Protein AF-A0A7Y6PIS0-F1 (afdb_monomer_lite)

Foldseek 3Di:
DLVVVVVVCVVCVVVVVPPPAPPPHPCCCVVPVVVVVVVCVVCVVVVVVVLVVVCPPHDPVVSVVCVPPVVVVVVSVVCCVPVVVVVVCCVVVVDPPPVVD

InterPro domains:
  IPR000060 BCCT transporter family [PF02028] (4-98)
  IPR000060 BCCT transporter family [PTHR30047] (4-94)

Secondary structure (DSSP, 8-state):
-HHHHHHHHHHHHHHHHT-SSSSS-HHHIIIIIIHHHHHHHHHHHHHHHHHHHHTTT--HHHHHHHHHHHHHHHHHHHHHHHHHHHHHHHHTTS--SSTT-

Sequence (101 aa):
MMNTGIGYWGDHFLSWGLDPGNVGGEALVTWWTMFDWACWIAYAPLMAIFFAMISYGRTIRQFMIVNWIMPSTFGLIWFSVWSGTALNWQDIGKADLIGAI

Structure (mmCIF, N/CA/C/O backbone):
data_AF-A0A7Y6PIS0-F1
#
_entry.id   AF-A0A7Y6PIS0-F1
#
loop_
_atom_site.group_PDB
_atom_site.id
_atom_site.type_symbol
_atom_site.label_atom_id
_atom_site.label_alt_id
_atom_site.label_comp_id
_atom_site.label_asym_id
_atom_site.label_entity_id
_atom_site.label_seq_id
_atom_site.pdbx_PDB_ins_code
_atom_site.Cartn_x
_atom_site.Cartn_y
_atom_site.Cartn_z
_atom_site.occupancy
_atom_site.B_iso_or_equiv
_atom_site.auth_seq_id
_atom_site.auth_comp_id
_atom_site.auth_asym_id
_atom_site.auth_atom_id
_atom_site.pdbx_PDB_model_num
ATOM 1 N N . MET A 1 1 ? 0.260 -12.774 -14.393 1.00 66.56 1 MET A N 1
ATOM 2 C CA . MET A 1 1 ? 1.055 -11.680 -13.794 1.00 66.56 1 MET A CA 1
ATOM 3 C C . MET A 1 1 ? 0.768 -11.486 -12.303 1.00 66.56 1 MET A C 1
ATOM 5 O O . MET A 1 1 ? 1.722 -11.388 -11.548 1.00 66.56 1 MET A O 1
ATOM 9 N N . MET A 1 2 ? -0.491 -11.514 -11.832 1.00 74.56 2 MET A N 1
ATOM 10 C CA . MET A 1 2 ? -0.780 -11.349 -10.391 1.00 74.56 2 MET A CA 1
ATOM 11 C C . MET A 1 2 ? -0.255 -12.497 -9.505 1.00 74.56 2 MET A C 1
ATOM 13 O O . MET A 1 2 ? 0.345 -12.241 -8.469 1.00 74.56 2 MET A O 1
ATOM 17 N N . ASN A 1 3 ? -0.409 -13.757 -9.933 1.00 79.81 3 ASN A N 1
ATOM 18 C CA . ASN A 1 3 ? 0.062 -14.924 -9.168 1.00 79.81 3 ASN A CA 1
ATOM 19 C C . ASN A 1 3 ? 1.588 -14.906 -8.941 1.00 79.81 3 ASN A C 1
ATOM 21 O O . ASN A 1 3 ? 2.070 -15.109 -7.832 1.00 79.81 3 ASN A O 1
ATOM 25 N N . THR A 1 4 ? 2.350 -14.583 -9.988 1.00 85.06 4 THR A N 1
ATOM 26 C CA . THR A 1 4 ? 3.811 -14.446 -9.911 1.00 85.06 4 THR A CA 1
ATOM 27 C C . THR A 1 4 ? 4.231 -13.251 -9.056 1.00 85.06 4 THR A C 1
ATOM 29 O O . THR A 1 4 ? 5.192 -13.360 -8.304 1.00 85.06 4 THR A O 1
ATOM 32 N N . GLY A 1 5 ? 3.494 -12.134 -9.121 1.00 85.62 5 GLY A N 1
ATOM 33 C CA . GLY A 1 5 ? 3.770 -10.946 -8.307 1.00 85.62 5 GLY A CA 1
ATOM 34 C C . GLY A 1 5 ? 3.575 -11.182 -6.807 1.00 85.62 5 GLY A C 1
ATOM 35 O O . GLY A 1 5 ? 4.422 -10.783 -6.015 1.00 85.62 5 GLY A O 1
ATOM 36 N N . ILE A 1 6 ? 2.508 -11.885 -6.414 1.00 87.62 6 ILE A N 1
ATOM 37 C CA . ILE A 1 6 ? 2.249 -12.217 -5.002 1.00 87.62 6 ILE A CA 1
ATOM 38 C C . ILE A 1 6 ? 3.322 -13.167 -4.456 1.00 87.62 6 ILE A C 1
ATOM 40 O O . ILE A 1 6 ? 3.813 -12.953 -3.349 1.00 87.62 6 ILE A O 1
ATOM 44 N N . GLY A 1 7 ? 3.714 -14.185 -5.232 1.00 89.38 7 GLY A N 1
ATOM 45 C CA . GLY A 1 7 ? 4.793 -15.098 -4.843 1.00 89.38 7 GLY A CA 1
ATOM 46 C C . GLY A 1 7 ? 6.132 -14.380 -4.662 1.00 89.38 7 GLY A C 1
ATOM 47 O O . GLY A 1 7 ? 6.811 -14.593 -3.663 1.00 89.38 7 GLY A O 1
ATOM 48 N N . TYR A 1 8 ? 6.469 -13.475 -5.583 1.00 90.56 8 TYR A N 1
ATOM 49 C CA . TYR A 1 8 ? 7.696 -12.680 -5.514 1.00 90.56 8 TYR A CA 1
ATOM 50 C C . TYR A 1 8 ? 7.720 -11.732 -4.305 1.00 90.56 8 TYR A C 1
ATOM 52 O O . TYR A 1 8 ? 8.709 -11.687 -3.574 1.00 90.56 8 TYR A O 1
ATOM 60 N N . TRP A 1 9 ? 6.609 -11.030 -4.054 1.00 89.56 9 TRP A N 1
ATOM 61 C CA . TRP A 1 9 ? 6.461 -10.157 -2.888 1.00 89.56 9 TRP A CA 1
ATOM 62 C C . TRP A 1 9 ? 6.596 -10.924 -1.568 1.00 89.56 9 TRP A C 1
ATOM 64 O O . TRP A 1 9 ? 7.270 -10.448 -0.659 1.00 89.56 9 TRP A O 1
ATOM 74 N N . GLY A 1 10 ? 5.986 -12.110 -1.464 1.00 91.38 10 GLY A N 1
ATOM 75 C CA . GLY A 1 10 ? 6.042 -12.923 -0.248 1.00 91.38 10 GLY A CA 1
ATOM 76 C C . GLY A 1 10 ? 7.460 -13.375 0.102 1.00 91.38 10 GLY A C 1
ATOM 77 O O . GLY A 1 10 ? 7.841 -13.334 1.269 1.00 91.38 10 GLY A O 1
ATOM 78 N N . ASP A 1 11 ? 8.249 -13.747 -0.906 1.00 92.94 11 ASP A N 1
ATOM 79 C CA . ASP A 1 11 ? 9.64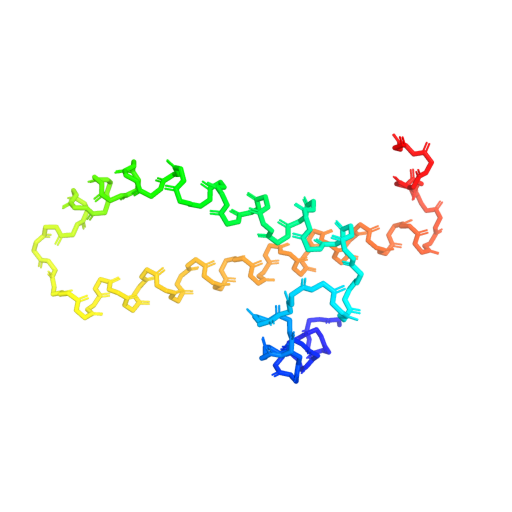7 -14.158 -0.740 1.00 92.94 11 ASP A CA 1
ATOM 80 C C . ASP A 1 11 ? 10.549 -12.989 -0.292 1.00 92.94 11 ASP A C 1
ATOM 82 O O . ASP A 1 11 ? 11.393 -13.141 0.589 1.00 92.94 11 ASP A O 1
ATOM 86 N N . HIS A 1 12 ? 10.309 -11.785 -0.824 1.00 90.94 12 HIS A N 1
ATOM 87 C CA . HIS A 1 12 ? 11.140 -10.598 -0.572 1.00 90.94 12 HIS A CA 1
ATOM 88 C C . HIS A 1 12 ? 10.598 -9.678 0.533 1.00 90.94 12 HIS A C 1
ATOM 90 O O . HIS A 1 12 ? 11.167 -8.613 0.793 1.00 90.94 12 HIS A O 1
ATOM 96 N N . PHE A 1 13 ? 9.510 -10.065 1.205 1.00 90.44 13 PHE A N 1
ATOM 97 C CA . PHE A 1 13 ? 8.799 -9.204 2.153 1.00 90.44 13 PHE A CA 1
ATOM 98 C C . PHE A 1 13 ? 9.717 -8.659 3.253 1.00 90.44 13 PHE A C 1
ATOM 100 O O . PHE A 1 13 ? 9.736 -7.458 3.517 1.00 90.44 13 PHE A O 1
ATOM 107 N N . LEU A 1 14 ? 10.512 -9.534 3.875 1.00 88.88 14 LEU A N 1
ATOM 108 C CA . LEU A 1 14 ? 11.424 -9.133 4.948 1.00 88.88 14 LEU A CA 1
ATOM 109 C C . LEU A 1 14 ? 12.645 -8.383 4.419 1.00 88.88 14 LEU A C 1
ATOM 111 O O . LEU A 1 14 ? 13.068 -7.411 5.040 1.00 88.88 14 LEU A O 1
ATOM 115 N N . SER A 1 15 ? 13.193 -8.807 3.278 1.00 88.00 15 SER A N 1
ATOM 116 C CA . SER A 1 15 ? 14.372 -8.160 2.701 1.00 88.00 15 SER A CA 1
ATOM 117 C C . SER A 1 15 ? 14.088 -6.725 2.278 1.00 88.00 15 SER A C 1
ATOM 119 O O . SER A 1 15 ? 14.933 -5.869 2.490 1.00 88.00 15 SER A O 1
ATOM 121 N N . TRP A 1 16 ? 12.905 -6.447 1.722 1.00 87.00 16 TRP A N 1
ATOM 122 C CA . TRP A 1 16 ? 12.505 -5.089 1.349 1.00 87.00 16 TRP A CA 1
ATOM 123 C C . TRP A 1 16 ? 11.933 -4.296 2.521 1.00 87.00 16 TRP A C 1
ATOM 125 O O . TRP A 1 16 ? 12.151 -3.092 2.606 1.00 87.00 16 TRP A O 1
ATOM 135 N N . GLY A 1 17 ? 11.228 -4.957 3.443 1.00 86.75 17 GLY A N 1
ATOM 136 C CA . GLY A 1 17 ? 10.659 -4.300 4.618 1.00 86.75 17 GLY A CA 1
ATOM 137 C C . GLY A 1 17 ? 11.713 -3.745 5.578 1.00 86.75 17 GLY A C 1
ATOM 138 O O . GLY A 1 17 ? 11.436 -2.784 6.291 1.00 86.75 17 GLY A O 1
ATOM 139 N N . LEU A 1 18 ? 12.912 -4.334 5.591 1.00 87.38 18 LEU A N 1
ATOM 140 C CA . LEU A 1 18 ? 14.026 -3.930 6.451 1.00 87.38 18 LEU A CA 1
ATOM 141 C C . LEU A 1 18 ? 15.239 -3.423 5.658 1.00 87.38 18 LEU A C 1
ATOM 143 O O . LEU A 1 18 ? 16.333 -3.384 6.216 1.00 87.38 18 LEU A O 1
ATOM 147 N N . ASP A 1 19 ? 15.078 -3.064 4.381 1.00 86.44 19 ASP A N 1
ATOM 148 C CA . ASP A 1 19 ? 16.198 -2.616 3.548 1.00 86.44 19 ASP A CA 1
ATOM 149 C C . ASP A 1 19 ? 16.710 -1.233 4.000 1.00 86.44 19 ASP A C 1
ATOM 151 O O . ASP A 1 19 ? 15.974 -0.248 3.886 1.00 86.44 19 ASP A O 1
ATOM 155 N N . PRO A 1 20 ? 17.966 -1.104 4.473 1.00 81.94 20 PRO A N 1
ATOM 156 C CA . PRO A 1 20 ? 18.552 0.199 4.770 1.00 81.94 20 PRO A CA 1
ATOM 157 C C . PRO A 1 20 ? 19.094 0.918 3.519 1.00 81.94 20 PRO A C 1
ATOM 159 O O . PRO A 1 20 ? 19.610 2.024 3.653 1.00 81.94 20 PRO A O 1
ATOM 162 N N . GLY A 1 21 ? 19.016 0.310 2.326 1.00 81.50 21 GLY A N 1
ATOM 163 C CA . GLY A 1 21 ? 19.558 0.852 1.068 1.00 81.50 21 GLY A CA 1
ATOM 164 C C . GLY A 1 21 ? 20.443 -0.120 0.280 1.00 81.50 21 GLY A C 1
ATOM 165 O O . GLY A 1 21 ? 21.053 0.277 -0.710 1.00 81.50 21 GLY A O 1
ATOM 166 N N . ASN A 1 22 ? 20.529 -1.384 0.699 1.00 79.69 22 ASN A N 1
ATOM 167 C CA . ASN A 1 22 ? 21.443 -2.385 0.152 1.00 79.69 22 ASN A CA 1
ATOM 168 C C . ASN A 1 22 ? 20.820 -3.243 -0.959 1.00 79.69 22 ASN A C 1
ATOM 170 O O .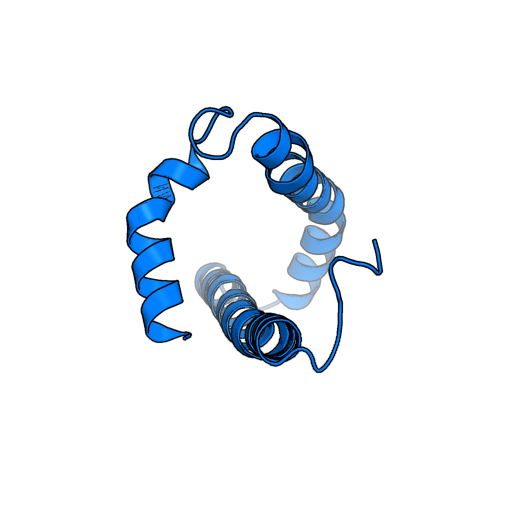 ASN A 1 22 ? 21.554 -3.718 -1.823 1.00 79.69 22 ASN A O 1
ATOM 174 N N . VAL A 1 23 ? 19.502 -3.478 -0.941 1.00 79.44 23 VAL A N 1
ATOM 175 C CA . VAL A 1 23 ? 18.842 -4.373 -1.912 1.00 79.44 23 VAL A CA 1
ATOM 176 C C . VAL A 1 23 ? 18.442 -3.605 -3.169 1.00 79.44 23 VAL A C 1
ATOM 178 O O . VAL A 1 23 ? 18.750 -4.034 -4.279 1.00 79.44 23 VAL A O 1
ATOM 181 N N . GLY A 1 24 ? 17.769 -2.464 -2.998 1.00 71.75 24 GLY A N 1
ATOM 182 C CA . GLY A 1 24 ? 17.298 -1.616 -4.102 1.00 71.75 24 GLY A CA 1
ATOM 183 C C . GLY A 1 24 ? 18.236 -0.466 -4.488 1.00 71.75 24 GLY A C 1
ATOM 184 O O . GLY A 1 24 ? 17.952 0.257 -5.443 1.00 71.75 24 GLY A O 1
ATOM 185 N N . GLY A 1 25 ? 19.333 -0.281 -3.747 1.00 85.06 25 GLY A N 1
ATOM 186 C CA . GLY A 1 25 ? 20.176 0.913 -3.804 1.00 85.06 25 GLY A CA 1
ATOM 187 C C . GLY A 1 25 ? 19.585 2.098 -3.029 1.00 85.06 25 GLY A C 1
ATOM 188 O O . GLY A 1 25 ? 18.382 2.161 -2.766 1.00 85.06 25 GLY A O 1
ATOM 189 N N . GLU A 1 26 ? 20.435 3.070 -2.684 1.00 84.44 26 GLU A N 1
ATOM 190 C CA . GLU A 1 26 ? 20.037 4.227 -1.864 1.00 84.44 26 GLU A CA 1
ATOM 191 C C . GLU A 1 26 ? 18.878 5.017 -2.485 1.00 84.44 26 GLU A C 1
ATOM 193 O O . GLU A 1 26 ? 17.923 5.364 -1.795 1.00 84.44 26 GLU A O 1
ATOM 198 N N . ALA A 1 27 ? 18.910 5.241 -3.803 1.00 85.75 27 ALA A N 1
ATOM 199 C CA . ALA A 1 27 ? 17.879 6.008 -4.497 1.00 85.75 27 ALA A CA 1
ATOM 200 C C . ALA A 1 27 ? 16.478 5.385 -4.359 1.00 85.75 27 ALA A C 1
ATOM 202 O O . ALA A 1 27 ? 15.502 6.116 -4.206 1.00 85.75 27 ALA A O 1
ATOM 203 N N . LEU A 1 28 ? 16.364 4.053 -4.380 1.00 86.25 28 LEU A N 1
ATOM 204 C CA . LEU A 1 28 ? 15.073 3.382 -4.234 1.00 86.25 28 LEU A CA 1
ATOM 205 C C . LEU A 1 28 ? 14.515 3.586 -2.822 1.00 86.25 28 LEU A C 1
ATOM 207 O O . LEU A 1 28 ? 13.349 3.945 -2.662 1.00 86.25 28 LEU A O 1
ATOM 211 N N . VAL A 1 29 ? 15.356 3.427 -1.800 1.00 87.94 29 VAL A N 1
ATOM 212 C CA . VAL A 1 29 ? 14.931 3.590 -0.404 1.00 87.94 29 VAL A CA 1
ATOM 213 C C . VAL A 1 29 ? 14.601 5.047 -0.084 1.00 87.94 29 VAL A C 1
ATOM 215 O O . VAL A 1 29 ? 13.595 5.303 0.576 1.00 87.94 29 VAL A O 1
ATOM 218 N N . THR A 1 30 ? 15.386 6.011 -0.570 1.00 87.44 30 THR A N 1
ATOM 219 C CA . THR A 1 30 ? 15.152 7.438 -0.302 1.00 87.44 30 THR A CA 1
ATOM 220 C C . THR A 1 30 ? 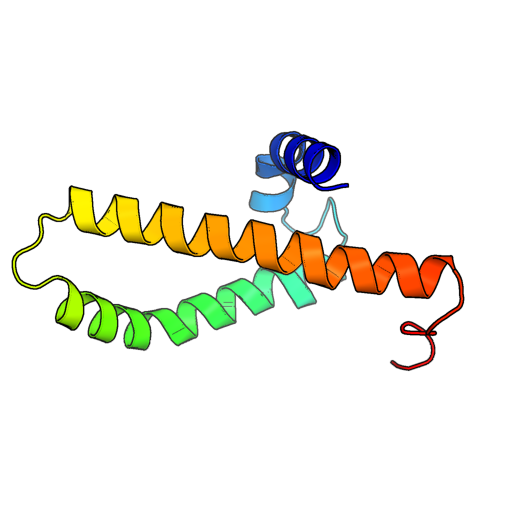13.924 7.980 -1.034 1.00 87.44 30 THR A C 1
ATOM 222 O O . THR A 1 30 ? 13.101 8.652 -0.412 1.00 87.44 30 THR A O 1
ATOM 225 N N . TRP A 1 31 ? 13.781 7.703 -2.335 1.00 88.94 31 TRP A N 1
ATOM 226 C CA . TRP A 1 31 ? 12.752 8.348 -3.162 1.00 88.94 31 TRP A CA 1
ATOM 227 C C . TRP A 1 31 ? 11.409 7.625 -3.179 1.00 88.94 31 TRP A C 1
ATOM 229 O O . TRP A 1 31 ? 10.404 8.261 -3.479 1.00 88.94 31 TRP A O 1
ATOM 239 N N . TRP A 1 32 ? 11.378 6.337 -2.835 1.00 89.94 32 TRP A N 1
ATOM 240 C CA . TRP A 1 32 ? 10.137 5.571 -2.748 1.00 89.94 32 TRP A CA 1
ATOM 241 C C . TRP A 1 32 ? 9.822 5.226 -1.300 1.00 89.94 32 TRP A C 1
ATOM 243 O O . TRP A 1 32 ? 8.951 5.846 -0.699 1.00 89.94 32 TRP A O 1
ATOM 253 N N . THR A 1 33 ? 10.578 4.308 -0.693 1.00 90.88 33 THR A N 1
ATOM 254 C CA .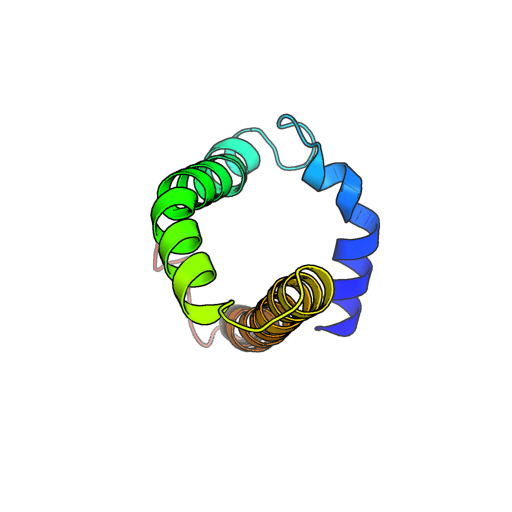 THR A 1 33 ? 10.222 3.735 0.614 1.00 90.88 33 THR A CA 1
ATOM 255 C C . THR A 1 33 ? 10.104 4.791 1.717 1.00 90.88 33 THR A C 1
ATOM 257 O O . THR A 1 33 ? 9.094 4.842 2.419 1.00 90.88 33 THR A O 1
ATOM 260 N N . MET A 1 34 ? 11.111 5.653 1.884 1.00 90.94 34 MET A N 1
ATOM 261 C CA . MET A 1 34 ? 11.093 6.709 2.903 1.00 90.94 34 MET A CA 1
ATOM 262 C C . MET A 1 34 ? 10.050 7.784 2.603 1.00 90.94 34 MET A C 1
ATOM 264 O O . MET A 1 34 ? 9.384 8.253 3.527 1.00 90.94 34 MET A O 1
ATOM 268 N N . PHE A 1 35 ? 9.897 8.163 1.332 1.00 92.75 35 PHE A N 1
ATOM 269 C CA . PHE A 1 35 ? 8.894 9.136 0.907 1.00 92.75 35 PHE A CA 1
ATOM 270 C C . PHE A 1 35 ? 7.476 8.644 1.218 1.00 92.75 35 PHE A C 1
ATOM 272 O O . PHE A 1 35 ? 6.716 9.350 1.883 1.00 92.75 35 PHE A O 1
ATOM 279 N N . ASP A 1 36 ? 7.156 7.407 0.838 1.00 92.75 36 ASP A N 1
ATOM 280 C CA . ASP A 1 36 ? 5.861 6.790 1.107 1.00 92.75 36 ASP A CA 1
ATOM 281 C C . ASP A 1 36 ? 5.587 6.752 2.614 1.00 92.75 36 ASP A C 1
ATOM 283 O O . ASP A 1 36 ? 4.538 7.212 3.064 1.00 92.75 36 ASP A O 1
ATOM 287 N N . TRP A 1 37 ? 6.544 6.287 3.427 1.00 93.62 37 TRP A N 1
ATOM 288 C CA . TRP A 1 37 ? 6.406 6.285 4.889 1.00 93.62 37 TRP A CA 1
ATOM 289 C C . TRP A 1 37 ? 6.184 7.681 5.475 1.00 93.62 37 TRP A C 1
ATOM 291 O O . TRP A 1 37 ? 5.326 7.843 6.348 1.00 93.62 37 TRP A O 1
ATOM 301 N N . ALA A 1 38 ? 6.911 8.691 4.993 1.00 95.00 38 ALA A N 1
ATOM 302 C CA . ALA A 1 38 ? 6.722 10.071 5.424 1.00 95.00 38 ALA A CA 1
ATOM 303 C C . ALA A 1 38 ? 5.303 10.567 5.098 1.00 95.00 38 ALA A C 1
ATOM 305 O O . ALA A 1 38 ? 4.643 11.153 5.961 1.00 95.00 38 ALA A O 1
ATOM 306 N N . CYS A 1 39 ? 4.795 10.267 3.898 1.00 95.38 39 CYS A N 1
ATOM 307 C CA . CYS A 1 39 ? 3.422 10.572 3.502 1.00 95.38 39 CYS A CA 1
ATOM 308 C C . CYS A 1 39 ? 2.388 9.852 4.381 1.00 95.38 39 CYS A C 1
ATOM 310 O O . CYS A 1 39 ? 1.440 10.487 4.850 1.00 95.38 39 CYS A O 1
ATOM 312 N N . TRP A 1 40 ? 2.574 8.558 4.665 1.00 93.44 40 TRP A N 1
ATOM 313 C CA . TRP A 1 40 ? 1.660 7.792 5.518 1.00 93.44 40 TRP A CA 1
ATOM 314 C C . TRP A 1 40 ? 1.604 8.339 6.946 1.00 93.44 40 TRP A C 1
ATOM 316 O O . TRP A 1 40 ? 0.515 8.481 7.505 1.00 93.44 40 TRP A O 1
ATOM 326 N N . ILE A 1 41 ? 2.753 8.701 7.524 1.00 95.31 41 ILE A N 1
ATOM 327 C CA . ILE A 1 41 ? 2.828 9.292 8.868 1.00 95.31 41 ILE A CA 1
ATOM 328 C C . ILE A 1 41 ? 2.173 10.676 8.887 1.00 95.31 41 ILE A C 1
ATOM 330 O O . ILE A 1 41 ? 1.405 10.971 9.802 1.00 95.31 41 ILE A O 1
ATOM 334 N N . ALA A 1 42 ? 2.414 11.505 7.867 1.00 95.94 42 ALA A N 1
ATOM 335 C CA . ALA A 1 42 ? 1.784 12.820 7.752 1.00 95.94 42 ALA A CA 1
ATOM 336 C C . ALA A 1 42 ? 0.252 12.724 7.637 1.00 95.94 42 ALA A C 1
ATOM 338 O O . ALA A 1 42 ? -0.468 13.567 8.171 1.00 95.94 42 ALA A O 1
ATOM 339 N N . TYR A 1 43 ? -0.254 11.682 6.975 1.00 94.25 43 TYR A N 1
ATOM 340 C CA . TYR A 1 43 ? -1.687 11.459 6.788 1.00 94.25 43 TYR A CA 1
ATOM 341 C C . TYR A 1 43 ? -2.368 10.757 7.976 1.00 94.25 43 TYR A C 1
ATOM 343 O O . TYR A 1 43 ? -3.592 10.836 8.134 1.00 94.25 43 TYR A O 1
ATOM 351 N N . ALA A 1 44 ? -1.592 10.105 8.848 1.00 94.06 44 ALA A N 1
ATOM 352 C CA . ALA A 1 44 ? -2.102 9.328 9.974 1.00 94.06 44 ALA A CA 1
ATOM 353 C C . ALA A 1 44 ? -3.045 10.109 10.917 1.00 94.06 44 ALA A C 1
ATOM 355 O O . ALA A 1 44 ? -4.085 9.547 11.270 1.00 94.06 44 ALA A O 1
ATOM 356 N N . PRO A 1 45 ? -2.790 11.380 11.301 1.00 94.44 45 PRO A N 1
ATOM 357 C CA . PRO A 1 45 ? -3.696 12.127 12.178 1.00 94.44 45 PRO A CA 1
ATOM 358 C C . PRO A 1 45 ? -5.080 12.346 11.557 1.00 94.44 45 PRO A C 1
ATOM 360 O O . PRO A 1 45 ? -6.098 12.200 12.233 1.00 94.44 45 PRO A O 1
ATOM 363 N N . LEU A 1 46 ? -5.132 12.648 10.256 1.00 94.69 46 LEU A N 1
ATOM 364 C CA . LEU A 1 46 ? -6.385 12.877 9.538 1.00 94.69 46 LEU 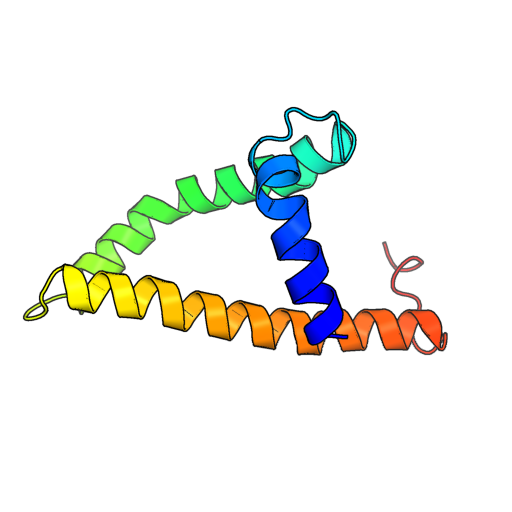A CA 1
ATOM 365 C C . LEU A 1 46 ? -7.191 11.576 9.423 1.00 94.69 46 LEU A C 1
ATOM 367 O O . LEU A 1 46 ? -8.394 11.556 9.696 1.00 94.69 46 LEU A O 1
ATOM 371 N N . MET A 1 47 ? -6.518 10.468 9.102 1.00 93.44 47 MET A N 1
ATOM 372 C CA . MET A 1 47 ? -7.143 9.144 9.070 1.00 93.44 47 MET A CA 1
ATOM 373 C C . MET A 1 47 ? -7.596 8.668 10.449 1.00 93.44 47 MET A C 1
ATOM 375 O O . MET A 1 47 ? -8.655 8.057 10.552 1.00 93.44 47 MET A O 1
ATOM 379 N N . ALA A 1 48 ? -6.855 8.976 11.514 1.00 91.50 48 ALA A N 1
ATOM 380 C CA . ALA A 1 48 ? -7.230 8.592 12.873 1.00 91.50 48 ALA A CA 1
ATOM 381 C C . ALA A 1 48 ? -8.578 9.204 13.285 1.00 91.50 48 ALA A C 1
ATOM 383 O O . ALA A 1 48 ? -9.427 8.502 13.835 1.00 91.50 48 ALA A O 1
ATOM 384 N N . ILE A 1 49 ? -8.811 10.481 12.956 1.00 94.69 49 ILE A N 1
ATOM 385 C CA . ILE A 1 49 ? -10.095 11.154 13.208 1.00 94.69 49 ILE A CA 1
ATOM 386 C C . ILE A 1 49 ? -11.208 10.495 12.386 1.00 94.69 49 ILE A C 1
ATOM 388 O O . ILE A 1 49 ? -12.263 10.161 12.925 1.00 94.69 49 ILE A O 1
ATOM 392 N N . PHE A 1 50 ? -10.971 10.254 11.093 1.00 91.19 50 PHE A N 1
ATOM 393 C CA . PHE A 1 50 ? -11.942 9.589 10.222 1.00 91.19 50 PHE A CA 1
ATOM 394 C C . PHE A 1 50 ? -12.332 8.198 10.741 1.00 91.19 50 PHE A C 1
ATOM 396 O O . PHE A 1 50 ? -13.516 7.877 10.861 1.00 91.19 50 PHE A O 1
ATOM 403 N N . PHE A 1 51 ? -11.341 7.396 11.125 1.00 90.12 51 PHE A N 1
ATOM 404 C CA . PHE A 1 51 ? -11.542 6.070 11.691 1.00 90.12 51 PHE A CA 1
ATOM 405 C C . PHE A 1 51 ? -12.277 6.096 13.027 1.00 90.12 51 PHE A C 1
ATOM 407 O O . PHE A 1 51 ? -13.157 5.258 13.233 1.00 90.12 51 PHE A O 1
ATOM 414 N N . ALA A 1 52 ? -12.002 7.070 13.897 1.00 90.44 52 ALA A N 1
ATOM 415 C CA . ALA A 1 52 ? -12.745 7.256 15.141 1.00 90.44 52 ALA A CA 1
ATOM 416 C C . ALA A 1 52 ? -14.237 7.547 14.889 1.00 90.44 52 ALA A C 1
ATOM 418 O O . ALA A 1 52 ? -15.094 7.024 15.598 1.00 90.44 52 ALA A O 1
ATOM 419 N N . MET A 1 53 ? -14.567 8.312 13.842 1.00 90.19 53 MET A N 1
ATOM 420 C CA . MET A 1 53 ? -15.961 8.619 13.496 1.00 90.19 53 MET A CA 1
ATOM 421 C C . MET A 1 53 ? -16.732 7.395 12.980 1.00 90.19 53 MET A C 1
ATOM 423 O O . MET A 1 53 ? -17.873 7.170 13.380 1.00 90.19 53 MET A O 1
ATOM 427 N N . ILE A 1 54 ? -16.125 6.571 12.119 1.00 89.19 54 ILE A N 1
ATOM 428 C CA . ILE A 1 54 ? -16.816 5.423 11.492 1.00 89.19 54 ILE A CA 1
ATOM 429 C C . ILE A 1 54 ? -16.814 4.140 12.343 1.00 89.19 54 ILE A C 1
ATOM 431 O O . ILE A 1 54 ? -17.416 3.130 11.955 1.00 89.19 54 ILE A O 1
ATOM 435 N N . SER A 1 55 ? -16.104 4.140 13.473 1.00 86.31 55 SER A N 1
ATOM 436 C CA . SER A 1 55 ? -15.961 2.979 14.363 1.00 86.31 55 SER A CA 1
ATOM 437 C C . SER A 1 55 ? -16.987 2.942 15.503 1.00 86.31 55 SER A C 1
ATOM 439 O O . SER A 1 55 ? -17.012 1.968 16.258 1.00 86.31 55 SER A O 1
ATOM 441 N N . TYR A 1 56 ? -17.885 3.932 15.596 1.00 85.81 56 TYR A N 1
ATOM 442 C CA . TYR A 1 56 ? -18.938 3.966 16.614 1.00 85.81 56 TYR A CA 1
ATOM 443 C C . TYR A 1 56 ? -19.801 2.691 16.583 1.00 85.81 56 TYR A C 1
ATOM 445 O O . TYR A 1 56 ? -20.326 2.297 15.541 1.00 85.81 56 TYR A O 1
ATOM 453 N N . GLY A 1 57 ? -19.928 2.022 17.733 1.00 86.94 57 GLY A N 1
ATOM 454 C CA . GLY A 1 57 ? -20.715 0.792 17.876 1.00 86.94 57 GLY A CA 1
ATOM 455 C C . GLY A 1 57 ? -20.059 -0.491 17.340 1.00 86.94 57 GLY A C 1
ATOM 456 O O . GLY A 1 57 ? -20.708 -1.535 17.346 1.00 86.94 57 GLY A O 1
ATOM 457 N N . ARG A 1 58 ? -18.790 -0.456 16.898 1.00 89.06 58 ARG A N 1
ATOM 458 C CA . ARG A 1 58 ? -18.039 -1.647 16.451 1.00 89.06 58 ARG A CA 1
ATOM 459 C C . ARG A 1 58 ? -16.976 -2.071 17.459 1.00 89.06 58 ARG A C 1
ATOM 461 O O . ARG A 1 58 ? -16.388 -1.255 18.160 1.00 89.06 58 ARG A O 1
ATOM 468 N N . THR A 1 59 ? -16.682 -3.371 17.498 1.00 91.50 59 THR A N 1
ATOM 469 C CA . THR A 1 59 ? -15.541 -3.879 18.274 1.00 91.50 59 THR A CA 1
ATOM 470 C C . THR A 1 59 ? -14.222 -3.543 17.577 1.00 91.50 59 THR A C 1
ATOM 472 O O . THR A 1 59 ? -14.140 -3.551 16.346 1.00 91.50 59 THR A O 1
ATOM 475 N N . ILE A 1 60 ? -13.161 -3.337 18.364 1.00 88.25 60 ILE A N 1
ATOM 476 C CA . ILE A 1 60 ? -11.808 -3.050 17.852 1.00 88.25 60 ILE A CA 1
ATOM 477 C C . ILE A 1 60 ? -11.363 -4.133 16.858 1.00 88.25 60 ILE A C 1
ATOM 479 O O . ILE A 1 60 ? -10.841 -3.830 15.790 1.00 88.25 60 ILE A O 1
ATOM 483 N N . ARG A 1 61 ? -11.632 -5.410 17.164 1.00 87.75 61 ARG A N 1
ATOM 484 C CA . ARG A 1 61 ? -11.240 -6.537 16.307 1.00 87.75 61 ARG A CA 1
ATOM 485 C C . ARG A 1 61 ? -11.914 -6.492 14.934 1.00 87.75 61 ARG A C 1
ATOM 487 O O . ARG A 1 61 ? -11.235 -6.659 13.928 1.00 87.75 61 ARG A O 1
ATOM 494 N N . GLN A 1 62 ? -13.229 -6.270 14.882 1.00 88.88 62 GLN A N 1
ATOM 495 C CA . GLN A 1 62 ? -13.957 -6.185 13.610 1.00 88.88 62 GLN A CA 1
ATOM 496 C C . GLN A 1 62 ? -13.486 -4.987 12.786 1.00 88.88 62 GLN A C 1
ATOM 498 O O . GLN A 1 62 ? -13.296 -5.110 11.579 1.00 88.88 62 GLN A O 1
ATOM 503 N N . PHE A 1 63 ? -13.258 -3.851 13.449 1.00 87.12 63 PHE A N 1
ATOM 504 C CA . PHE A 1 63 ? -12.748 -2.652 12.803 1.00 87.12 63 PHE A CA 1
ATOM 505 C C . PHE A 1 63 ? -11.370 -2.889 12.164 1.00 87.12 63 PHE A C 1
ATOM 507 O O . PHE A 1 63 ? -11.195 -2.613 10.980 1.00 87.12 63 PHE A O 1
ATOM 514 N N . MET A 1 64 ? -10.420 -3.476 12.902 1.00 88.62 64 MET A N 1
ATOM 515 C CA . MET A 1 64 ? -9.069 -3.738 12.387 1.00 88.62 64 MET A CA 1
ATOM 516 C C . MET A 1 64 ? -9.055 -4.725 11.217 1.00 88.62 64 MET A C 1
ATOM 518 O O . MET A 1 64 ? -8.362 -4.484 10.235 1.00 88.62 64 MET A O 1
ATOM 522 N N . ILE A 1 65 ? -9.838 -5.808 11.284 1.00 89.19 65 ILE A N 1
ATOM 523 C CA . ILE A 1 65 ? -9.890 -6.813 10.208 1.00 89.19 65 ILE A CA 1
ATOM 524 C C . ILE A 1 65 ? -10.402 -6.187 8.910 1.00 89.19 65 ILE A C 1
ATOM 526 O O . ILE A 1 65 ? -9.793 -6.367 7.857 1.00 89.19 65 ILE A O 1
ATOM 530 N N . VAL A 1 66 ? -11.496 -5.424 8.980 1.00 88.12 66 VAL A N 1
ATOM 531 C CA . VAL A 1 66 ? -12.051 -4.745 7.802 1.00 88.12 66 VAL A CA 1
ATOM 532 C C . VAL A 1 66 ? -11.057 -3.718 7.265 1.00 88.12 66 VAL A C 1
ATOM 534 O O . VAL A 1 66 ? -10.832 -3.669 6.058 1.00 88.12 66 VAL A O 1
ATOM 537 N N . ASN A 1 67 ? -10.426 -2.947 8.152 1.00 89.69 67 ASN A N 1
ATOM 538 C CA . ASN A 1 67 ? -9.483 -1.902 7.768 1.00 89.69 67 ASN A CA 1
ATOM 539 C C . ASN A 1 67 ? -8.158 -2.436 7.204 1.00 89.69 67 ASN A C 1
ATOM 541 O O . ASN A 1 67 ? -7.485 -1.726 6.471 1.00 89.69 67 ASN A O 1
ATOM 545 N N . TRP A 1 68 ? -7.758 -3.666 7.523 1.00 88.94 68 TRP A N 1
ATOM 546 C CA . TRP A 1 68 ? -6.589 -4.288 6.898 1.00 88.94 68 TRP A CA 1
ATOM 547 C C . TRP A 1 68 ? -6.959 -4.973 5.586 1.00 88.94 68 TRP A C 1
ATOM 549 O O . TRP A 1 68 ? -6.335 -4.729 4.560 1.00 88.94 68 TRP A O 1
ATOM 559 N N . ILE A 1 69 ? -8.006 -5.798 5.583 1.00 92.31 69 ILE A N 1
ATOM 560 C CA . ILE A 1 69 ? -8.294 -6.664 4.436 1.00 92.31 69 ILE A CA 1
ATOM 561 C C . ILE A 1 69 ? -8.885 -5.873 3.264 1.00 92.31 69 ILE A C 1
ATOM 563 O O . ILE A 1 69 ? -8.477 -6.085 2.119 1.00 92.31 69 ILE A O 1
ATOM 567 N N . MET A 1 70 ? -9.829 -4.958 3.514 1.00 91.31 70 MET A N 1
ATOM 568 C CA . MET A 1 70 ? -10.497 -4.231 2.424 1.00 91.31 70 MET A CA 1
ATOM 569 C C . MET A 1 70 ? -9.521 -3.329 1.651 1.00 91.31 70 MET A C 1
ATOM 571 O O . MET A 1 70 ? -9.475 -3.438 0.425 1.00 91.31 70 MET A O 1
ATOM 575 N N . PRO A 1 71 ? -8.683 -2.495 2.299 1.00 91.19 71 PRO A N 1
ATOM 576 C CA . PRO A 1 71 ? -7.734 -1.659 1.567 1.00 91.19 71 PRO A CA 1
ATOM 577 C C . PRO A 1 71 ? -6.630 -2.470 0.887 1.00 91.19 71 PRO A C 1
ATOM 579 O O . PRO A 1 71 ? -6.282 -2.174 -0.254 1.00 91.19 71 PRO A O 1
ATOM 582 N N . SER A 1 72 ? -6.114 -3.526 1.530 1.00 91.56 72 SER A N 1
ATOM 583 C CA . SER A 1 72 ? -5.082 -4.370 0.915 1.00 91.56 72 SER A CA 1
ATOM 584 C C . SER A 1 72 ? -5.591 -5.084 -0.336 1.00 91.56 72 SER A C 1
ATOM 586 O O . SER A 1 72 ? -4.908 -5.085 -1.358 1.00 91.56 72 SER A O 1
ATOM 588 N N . THR A 1 73 ? -6.800 -5.652 -0.299 1.00 91.94 73 THR A N 1
ATOM 589 C CA . THR A 1 73 ? -7.388 -6.312 -1.480 1.00 91.94 73 THR A CA 1
ATOM 590 C C . THR A 1 73 ? -7.674 -5.324 -2.606 1.00 91.94 73 THR A C 1
ATOM 592 O O . THR A 1 73 ? -7.375 -5.622 -3.763 1.00 91.94 73 THR A O 1
ATOM 595 N N . PHE A 1 74 ? -8.171 -4.128 -2.277 1.00 93.81 74 PHE A N 1
ATOM 596 C CA . PHE A 1 74 ? -8.342 -3.060 -3.257 1.00 93.81 74 PHE A CA 1
ATOM 597 C C . PHE A 1 74 ? -7.009 -2.668 -3.910 1.00 93.81 74 PHE A C 1
ATOM 599 O O . PHE A 1 74 ? -6.929 -2.618 -5.136 1.00 93.81 74 PHE A O 1
ATOM 606 N N . GLY A 1 75 ? -5.953 -2.463 -3.115 1.00 91.50 75 GLY A N 1
ATOM 607 C CA . GLY A 1 75 ? -4.617 -2.139 -3.617 1.00 91.50 75 GLY A CA 1
ATOM 608 C C . GLY A 1 75 ? -4.063 -3.215 -4.552 1.00 91.50 75 GLY A C 1
ATOM 609 O O . GLY A 1 75 ? -3.588 -2.893 -5.640 1.00 91.50 75 GLY A O 1
ATOM 610 N N . LEU A 1 76 ? -4.195 -4.494 -4.185 1.00 90.12 76 LEU A N 1
ATOM 611 C CA . LEU A 1 76 ? -3.756 -5.613 -5.027 1.00 90.12 76 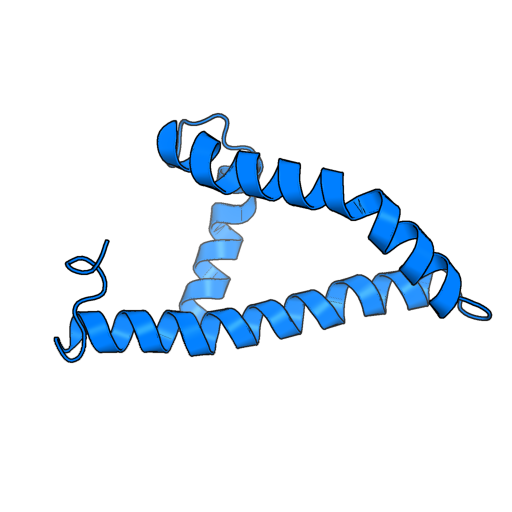LEU A CA 1
ATOM 612 C C . LEU A 1 76 ? -4.440 -5.610 -6.399 1.00 90.12 76 LEU A C 1
ATOM 614 O O . LEU A 1 76 ? -3.770 -5.755 -7.421 1.00 90.12 76 LEU A O 1
ATOM 618 N N . ILE A 1 77 ? -5.760 -5.413 -6.431 1.00 92.00 77 ILE A N 1
ATOM 619 C CA . ILE A 1 77 ? -6.520 -5.362 -7.687 1.00 92.00 77 ILE A CA 1
ATOM 620 C C . ILE A 1 77 ? -6.114 -4.131 -8.498 1.00 92.00 77 ILE A C 1
ATOM 622 O O . ILE A 1 77 ? -5.855 -4.243 -9.695 1.00 92.00 77 ILE A O 1
ATOM 626 N N . TRP A 1 78 ? -6.024 -2.971 -7.847 1.00 93.62 78 TRP A N 1
ATOM 627 C CA . TRP A 1 78 ? -5.669 -1.714 -8.492 1.00 93.62 78 TRP A CA 1
ATOM 628 C C . TRP A 1 78 ? -4.302 -1.806 -9.175 1.00 93.62 78 TRP A C 1
ATOM 630 O O . TRP A 1 78 ? -4.209 -1.657 -10.394 1.00 93.62 78 TRP A O 1
ATOM 640 N N . PHE A 1 79 ? -3.248 -2.130 -8.424 1.00 90.25 79 PHE A N 1
ATOM 641 C CA . PHE A 1 79 ? -1.904 -2.246 -8.987 1.00 90.25 79 PHE A CA 1
ATOM 642 C C . PHE A 1 79 ? -1.813 -3.375 -10.018 1.00 90.25 79 PHE A C 1
ATOM 644 O O . PHE A 1 79 ? -1.180 -3.201 -11.056 1.00 90.25 79 PHE A O 1
ATOM 651 N N . SER A 1 80 ? -2.507 -4.502 -9.823 1.00 90.19 80 SER A N 1
ATOM 652 C CA . SER A 1 80 ? -2.499 -5.570 -10.829 1.00 90.19 80 SER A CA 1
ATOM 653 C C . SER A 1 80 ? -3.102 -5.136 -12.168 1.00 90.19 80 SER A C 1
ATOM 655 O O . SER A 1 80 ? -2.613 -5.578 -13.209 1.00 90.19 80 SER A O 1
ATOM 657 N N . VAL A 1 81 ? -4.169 -4.332 -12.166 1.00 92.19 81 VAL A N 1
ATOM 658 C CA . VAL A 1 81 ? -4.828 -3.888 -13.403 1.00 92.19 81 VAL A CA 1
ATOM 659 C C . VAL A 1 81 ? -4.033 -2.761 -14.052 1.00 92.19 81 VAL A C 1
ATOM 661 O O . VAL A 1 81 ? -3.657 -2.868 -15.220 1.00 92.19 81 VAL A O 1
ATOM 664 N N . TRP A 1 82 ? -3.745 -1.695 -13.306 1.00 92.31 82 TRP A N 1
ATOM 665 C CA . TRP A 1 82 ? -3.137 -0.492 -13.873 1.00 92.31 82 TRP A CA 1
ATOM 666 C C . TRP A 1 82 ? -1.661 -0.690 -14.202 1.00 92.31 82 TRP A C 1
ATOM 668 O O . TRP A 1 82 ? -1.257 -0.418 -15.331 1.00 92.31 82 TRP A O 1
ATOM 678 N N . SER A 1 83 ? -0.867 -1.231 -13.274 1.00 89.12 83 SER A N 1
ATOM 679 C CA . SER A 1 83 ? 0.559 -1.473 -13.523 1.00 89.12 83 SER A CA 1
ATOM 680 C C . SER A 1 83 ? 0.759 -2.553 -14.584 1.00 89.12 83 SER A C 1
ATOM 682 O O . SER A 1 83 ? 1.616 -2.404 -15.448 1.00 89.12 83 SER A O 1
ATOM 684 N N . GLY A 1 84 ? -0.074 -3.601 -14.586 1.00 89.31 84 GLY A N 1
ATOM 685 C CA . GLY A 1 84 ? -0.040 -4.630 -15.628 1.00 89.31 84 GLY A CA 1
ATOM 686 C C . GLY A 1 84 ? -0.347 -4.072 -17.022 1.00 89.31 84 GLY A C 1
ATOM 687 O O . GLY A 1 84 ? 0.327 -4.424 -17.988 1.00 89.31 84 GLY A O 1
ATOM 688 N N . THR A 1 85 ? -1.321 -3.163 -17.124 1.00 91.19 85 THR A N 1
ATOM 689 C CA . THR A 1 85 ? -1.666 -2.504 -18.394 1.00 91.19 85 THR A CA 1
ATOM 690 C C . THR A 1 85 ? -0.556 -1.561 -18.857 1.00 91.19 85 THR A C 1
ATOM 692 O O . THR A 1 85 ? -0.185 -1.596 -20.027 1.00 91.19 85 THR A O 1
ATOM 695 N N . ALA A 1 86 ? -0.001 -0.756 -17.948 1.00 90.88 86 ALA A N 1
ATOM 696 C CA . ALA A 1 86 ? 1.092 0.167 -18.250 1.00 90.88 86 ALA A CA 1
ATOM 697 C C . ALA A 1 86 ? 2.336 -0.574 -18.768 1.00 90.88 86 ALA A C 1
ATOM 699 O O . ALA A 1 86 ? 2.861 -0.224 -19.823 1.00 90.88 86 ALA A O 1
ATOM 700 N N . LEU A 1 87 ? 2.747 -1.646 -18.081 1.00 90.31 87 LEU A N 1
ATOM 701 C CA . LEU A 1 87 ? 3.863 -2.495 -18.508 1.00 90.31 87 LEU A CA 1
ATOM 702 C C . LEU A 1 87 ? 3.590 -3.141 -19.869 1.00 90.31 87 LEU A C 1
ATOM 704 O O . LEU A 1 87 ? 4.424 -3.071 -20.762 1.00 90.31 87 LEU A O 1
ATOM 708 N N . ASN A 1 88 ? 2.391 -3.695 -20.069 1.00 91.06 88 ASN A N 1
ATOM 709 C CA . ASN A 1 88 ? 2.029 -4.312 -21.342 1.00 91.06 88 ASN A CA 1
ATOM 710 C C . ASN A 1 88 ? 2.063 -3.319 -22.518 1.00 91.06 88 ASN A C 1
ATOM 712 O O . ASN A 1 88 ? 2.457 -3.684 -23.625 1.00 91.06 88 ASN A O 1
ATOM 716 N N . TRP A 1 89 ? 1.648 -2.070 -22.299 1.00 92.81 89 TRP A N 1
ATOM 717 C CA . TRP A 1 89 ? 1.684 -1.040 -23.337 1.00 92.81 89 TRP A CA 1
ATOM 718 C C . TRP A 1 89 ? 3.101 -0.563 -23.653 1.00 92.81 89 TRP A C 1
ATOM 720 O O . TRP A 1 89 ? 3.364 -0.292 -24.826 1.00 92.81 89 TRP A O 1
ATOM 730 N N . GLN A 1 90 ? 3.991 -0.517 -22.657 1.00 91.62 90 GLN A N 1
ATOM 731 C CA . GLN A 1 90 ? 5.418 -0.275 -22.876 1.00 91.62 90 GLN A CA 1
ATOM 732 C C . GLN A 1 90 ? 6.048 -1.425 -23.675 1.00 91.62 90 GLN A C 1
ATOM 734 O O . GLN A 1 90 ? 6.700 -1.181 -24.686 1.00 91.62 90 GLN A O 1
ATOM 739 N N . ASP A 1 91 ? 5.796 -2.676 -23.276 1.00 91.19 91 ASP A N 1
ATOM 740 C CA . ASP A 1 91 ? 6.392 -3.871 -23.893 1.00 91.19 91 ASP A CA 1
ATOM 741 C C . ASP A 1 91 ? 5.995 -4.040 -25.366 1.00 91.19 91 ASP A C 1
ATOM 743 O O . ASP A 1 91 ? 6.805 -4.442 -26.199 1.00 91.19 91 ASP A O 1
ATOM 747 N N . ILE A 1 92 ? 4.741 -3.727 -25.707 1.00 93.31 92 ILE A N 1
ATOM 748 C CA . ILE A 1 92 ? 4.226 -3.820 -27.084 1.00 93.31 92 ILE A CA 1
ATOM 749 C C . ILE A 1 92 ? 4.560 -2.546 -27.895 1.00 93.31 92 ILE A C 1
ATOM 751 O O . ILE A 1 92 ? 4.255 -2.464 -29.084 1.00 93.31 92 ILE A O 1
ATOM 755 N N . GLY A 1 93 ? 5.190 -1.537 -27.281 1.00 88.31 93 GLY A N 1
ATOM 756 C CA . GLY A 1 93 ? 5.528 -0.269 -27.936 1.00 88.31 93 GLY A CA 1
ATOM 757 C C . GLY A 1 93 ? 4.305 0.587 -28.289 1.00 88.31 93 GLY A C 1
ATOM 758 O O . GLY A 1 93 ? 4.369 1.428 -29.182 1.00 88.31 93 GLY A O 1
ATOM 759 N N . LYS A 1 94 ? 3.169 0.362 -27.616 1.00 89.31 94 LYS A N 1
ATOM 760 C CA . LYS A 1 94 ? 1.918 1.107 -27.828 1.00 89.31 94 LYS A CA 1
ATOM 761 C C . LYS A 1 94 ? 1.959 2.495 -27.178 1.00 89.31 94 LYS A C 1
ATOM 763 O O . LYS A 1 94 ? 1.304 3.414 -27.664 1.00 89.31 94 LYS A O 1
ATOM 768 N N . ALA A 1 95 ? 2.690 2.631 -26.076 1.00 86.62 95 ALA A N 1
ATOM 769 C CA . ALA A 1 95 ? 2.937 3.894 -25.392 1.00 86.62 95 ALA A CA 1
ATOM 770 C C . ALA A 1 95 ? 4.365 3.880 -24.841 1.00 86.62 95 ALA A C 1
ATOM 772 O O . ALA A 1 95 ? 4.766 2.873 -24.265 1.00 86.62 95 ALA A O 1
ATOM 773 N N . ASP A 1 96 ? 5.105 4.978 -25.012 1.00 87.44 96 ASP A N 1
ATOM 774 C CA . ASP A 1 96 ? 6.419 5.150 -24.391 1.00 87.44 96 ASP A CA 1
ATOM 775 C C . ASP A 1 96 ? 6.284 5.992 -23.120 1.00 87.44 96 ASP A C 1
ATOM 777 O O . ASP A 1 96 ? 6.215 7.220 -23.151 1.00 87.44 96 ASP A O 1
ATOM 781 N N . LEU A 1 97 ? 6.181 5.293 -21.997 1.00 85.62 97 LEU A N 1
ATOM 782 C CA . LEU A 1 97 ? 6.096 5.863 -20.660 1.00 85.62 97 LEU A CA 1
ATOM 783 C C . LEU A 1 97 ? 7.462 6.339 -20.159 1.00 85.62 97 LEU A C 1
ATOM 785 O O . LEU A 1 97 ? 7.510 7.222 -19.310 1.00 85.62 97 LEU A O 1
ATOM 789 N N . ILE A 1 98 ? 8.558 5.767 -20.669 1.00 84.94 98 ILE A N 1
ATOM 790 C CA . ILE A 1 98 ? 9.919 6.126 -20.250 1.00 84.94 98 ILE A CA 1
ATOM 791 C C . ILE A 1 98 ? 10.345 7.422 -20.935 1.00 84.94 98 ILE A C 1
ATOM 793 O O . ILE A 1 98 ? 10.856 8.310 -20.268 1.00 84.94 98 ILE A O 1
ATOM 797 N N . GLY A 1 99 ? 10.087 7.568 -22.237 1.00 83.69 99 GLY A N 1
ATOM 798 C CA . GLY A 1 99 ? 10.398 8.801 -22.968 1.00 83.69 99 GLY A CA 1
ATOM 799 C C . GLY A 1 99 ? 9.550 10.017 -22.570 1.00 83.69 99 GLY A C 1
ATOM 800 O O . GLY A 1 99 ? 9.822 11.122 -23.036 1.00 83.69 99 GLY A O 1
ATOM 801 N N . ALA A 1 100 ? 8.519 9.829 -21.741 1.00 78.44 100 ALA A N 1
ATOM 802 C CA . ALA A 1 100 ? 7.629 10.891 -21.272 1.00 78.44 100 ALA A CA 1
ATOM 803 C C . ALA A 1 100 ? 8.074 11.559 -19.954 1.00 78.44 100 ALA A C 1
ATOM 805 O O . ALA A 1 100 ? 7.480 12.573 -19.576 1.00 78.44 100 ALA A O 1
ATOM 806 N N . ILE A 1 101 ? 9.066 10.995 -19.256 1.00 69.12 101 ILE A N 1
ATOM 807 C CA . ILE A 1 101 ? 9.615 11.485 -17.977 1.00 69.12 101 ILE A CA 1
ATOM 808 C C . ILE A 1 101 ? 11.035 11.998 -18.221 1.00 69.12 101 ILE A C 1
ATOM 810 O O . ILE A 1 101 ? 11.357 13.082 -17.686 1.00 69.12 101 ILE A O 1
#

pLDDT: mean 88.69, std 5.19, range [66.56, 95.94]

Radius of gyration: 17.61 Å; chains: 1; bounding box: 42×28×46 Å

Organism: Phocaeicola vulgatus (NCBI:txid821)